Protein AF-A0A7C0UNU4-F1 (afdb_monomer)

Nearest PDB structures (foldseek):
  8snh-assembly1_E  TM=8.528E-01  e=3.486E-03  Pseudomonas aeruginosa
  4xyd-assembly1_A  TM=7.492E-01  e=8.693E-03  Roseobacter denitrificans OCh 114
  7qho-assembly1_D  TM=7.940E-01  e=1.652E-01  Corynebacterium glutamicum ATCC 13032

Structure (mmCIF, N/CA/C/O backbone):
data_AF-A0A7C0UNU4-F1
#
_entry.id   AF-A0A7C0UNU4-F1
#
loop_
_atom_site.group_PDB
_atom_site.id
_atom_site.type_symbol
_atom_site.label_atom_id
_atom_site.label_alt_id
_atom_site.label_comp_id
_atom_site.label_asym_id
_atom_site.labe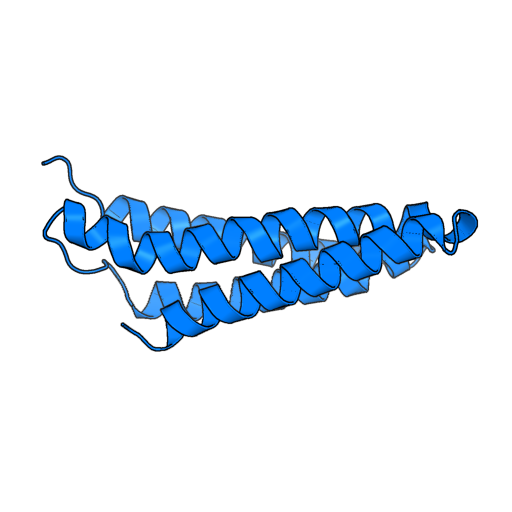l_entity_id
_atom_site.label_seq_id
_atom_site.pdbx_PDB_ins_code
_atom_site.Cartn_x
_atom_site.Cartn_y
_atom_site.Cartn_z
_atom_site.occupancy
_atom_site.B_iso_or_equiv
_atom_site.auth_seq_id
_atom_site.auth_comp_id
_atom_site.auth_asym_id
_atom_site.auth_atom_id
_atom_site.pdbx_PDB_model_num
ATOM 1 N N . MET A 1 1 ? -20.115 -5.966 9.212 1.00 70.56 1 MET A N 1
ATOM 2 C CA . MET A 1 1 ? -18.694 -5.685 8.905 1.00 70.56 1 MET A CA 1
ATOM 3 C C . MET A 1 1 ? -18.632 -4.280 8.328 1.00 70.56 1 MET A C 1
ATOM 5 O O . MET A 1 1 ? -19.488 -3.966 7.509 1.00 70.56 1 MET A O 1
ATOM 9 N N . GLU A 1 2 ? -17.720 -3.417 8.783 1.00 87.88 2 GLU A N 1
ATOM 10 C CA . GLU A 1 2 ? -17.606 -2.068 8.210 1.00 87.88 2 GLU A CA 1
ATOM 11 C C . GLU A 1 2 ? -17.217 -2.132 6.725 1.00 87.88 2 GLU A C 1
ATOM 13 O O . GLU A 1 2 ? -16.461 -3.012 6.314 1.00 87.88 2 GLU A O 1
ATOM 18 N N . ARG A 1 3 ? -17.726 -1.198 5.911 1.00 93.88 3 ARG A N 1
ATOM 19 C CA . ARG A 1 3 ? -17.517 -1.205 4.449 1.00 93.88 3 ARG A CA 1
ATOM 20 C C . ARG A 1 3 ? -16.035 -1.180 4.062 1.00 93.88 3 ARG A C 1
ATOM 22 O O . ARG A 1 3 ? -15.637 -1.913 3.165 1.00 93.88 3 ARG A O 1
ATOM 29 N N . VAL A 1 4 ? -15.225 -0.402 4.780 1.00 95.56 4 VAL A N 1
ATOM 30 C CA . VAL A 1 4 ? -13.781 -0.263 4.527 1.00 95.56 4 VAL A CA 1
ATOM 31 C C . VAL A 1 4 ? -13.040 -1.590 4.714 1.00 95.56 4 VAL A C 1
ATOM 33 O O . VAL A 1 4 ? -12.148 -1.905 3.934 1.00 95.56 4 VAL A O 1
ATOM 36 N N . ILE A 1 5 ? -13.445 -2.417 5.683 1.00 96.69 5 ILE A N 1
ATOM 37 C CA . ILE A 1 5 ? -12.861 -3.752 5.886 1.00 96.69 5 ILE A CA 1
ATOM 38 C C . ILE A 1 5 ? -13.071 -4.614 4.637 1.00 96.69 5 ILE A C 1
ATOM 40 O O . ILE A 1 5 ? -12.138 -5.245 4.151 1.00 96.69 5 ILE A O 1
ATOM 44 N N . VAL A 1 6 ? -14.281 -4.595 4.070 1.00 97.69 6 VAL A N 1
ATOM 45 C CA . VAL A 1 6 ? -14.580 -5.323 2.828 1.00 97.69 6 VAL A CA 1
ATOM 46 C C . VAL A 1 6 ? -13.732 -4.795 1.669 1.00 97.69 6 VAL A C 1
ATOM 48 O O . VAL A 1 6 ? -13.307 -5.576 0.822 1.00 97.69 6 VAL A O 1
ATOM 51 N N . TRP A 1 7 ? -13.451 -3.491 1.626 1.00 98.31 7 TRP A N 1
ATOM 52 C CA . TRP A 1 7 ? -12.579 -2.911 0.604 1.00 98.31 7 TRP A CA 1
ATOM 53 C C . TRP A 1 7 ? -11.135 -3.402 0.719 1.00 98.31 7 TRP A C 1
ATOM 55 O O . TRP A 1 7 ? -10.569 -3.772 -0.305 1.00 98.31 7 TRP A O 1
ATOM 65 N N . TYR A 1 8 ? -10.564 -3.495 1.927 1.00 98.44 8 TYR A N 1
ATOM 66 C CA . TYR A 1 8 ? -9.245 -4.113 2.135 1.00 98.44 8 TYR A CA 1
ATOM 67 C C . TYR A 1 8 ? -9.193 -5.537 1.573 1.00 98.44 8 TYR A C 1
ATOM 69 O O . TYR A 1 8 ? -8.293 -5.865 0.803 1.00 98.44 8 TYR A O 1
ATOM 77 N N . LEU A 1 9 ? -10.191 -6.363 1.902 1.00 98.50 9 LEU A N 1
ATOM 78 C CA . LEU A 1 9 ? -10.249 -7.753 1.440 1.00 98.50 9 LEU A CA 1
ATOM 79 C C . LEU A 1 9 ? -10.408 -7.849 -0.084 1.00 98.50 9 LEU A C 1
ATOM 81 O O . LEU A 1 9 ? -9.743 -8.658 -0.725 1.00 98.50 9 LEU A O 1
ATOM 85 N N . ARG A 1 10 ? -11.249 -7.000 -0.687 1.00 98.56 10 ARG A N 1
ATOM 86 C CA . ARG A 1 10 ? -11.420 -6.954 -2.148 1.00 98.56 10 ARG A CA 1
ATOM 87 C C . ARG A 1 10 ? -10.137 -6.524 -2.855 1.00 98.56 10 ARG A C 1
ATOM 89 O O . ARG A 1 10 ? -9.724 -7.195 -3.794 1.00 98.56 10 ARG A O 1
ATOM 96 N N . MET A 1 11 ? -9.497 -5.449 -2.392 1.00 98.62 11 MET A N 1
ATOM 97 C CA . MET A 1 11 ? -8.245 -4.970 -2.985 1.00 98.62 11 MET A CA 1
ATOM 98 C C . MET A 1 11 ? -7.114 -5.981 -2.806 1.00 98.62 11 MET A C 1
ATOM 100 O O . MET A 1 11 ? -6.349 -6.183 -3.738 1.00 98.62 11 MET A O 1
ATOM 104 N N . SER A 1 12 ? -7.051 -6.680 -1.669 1.00 98.75 12 SER A N 1
ATOM 105 C CA . SER A 1 12 ? -6.100 -7.776 -1.449 1.00 98.75 12 SER A CA 1
ATOM 106 C C . SER A 1 12 ? -6.188 -8.842 -2.549 1.00 98.75 12 SER A C 1
ATOM 108 O O . SER A 1 12 ? -5.181 -9.171 -3.174 1.00 98.75 12 SER A O 1
ATOM 110 N N . VAL A 1 13 ? -7.398 -9.329 -2.846 1.00 98.75 13 VAL A N 1
ATOM 111 C CA . VAL A 1 13 ? -7.615 -10.337 -3.899 1.00 98.75 13 VAL A CA 1
ATOM 112 C C . VAL A 1 13 ? -7.315 -9.770 -5.289 1.00 98.75 13 VAL A C 1
ATOM 114 O O . VAL A 1 13 ? -6.714 -10.458 -6.110 1.00 98.75 13 VAL A O 1
ATOM 117 N N . ILE A 1 14 ? -7.674 -8.512 -5.557 1.00 98.81 14 ILE A N 1
ATOM 118 C CA . ILE A 1 14 ? -7.343 -7.849 -6.828 1.00 98.81 14 ILE A CA 1
ATOM 119 C C . ILE A 1 14 ? -5.821 -7.769 -7.012 1.00 98.81 14 ILE A C 1
ATOM 121 O O . ILE A 1 14 ? -5.311 -8.158 -8.060 1.00 98.81 14 ILE A O 1
ATOM 125 N N . TYR A 1 15 ? -5.081 -7.323 -5.995 1.00 98.81 15 TYR A N 1
ATOM 126 C CA . TYR A 1 15 ? -3.623 -7.235 -6.057 1.00 98.81 15 TYR A CA 1
ATOM 127 C C . TYR A 1 15 ? -2.945 -8.597 -6.144 1.00 98.81 15 TYR A C 1
ATOM 129 O O . TYR A 1 15 ? -1.918 -8.697 -6.805 1.00 98.81 15 TYR A O 1
ATOM 137 N N . PHE A 1 16 ? -3.522 -9.642 -5.548 1.00 98.81 16 PHE A N 1
ATOM 138 C CA . PHE A 1 16 ? -3.047 -11.010 -5.744 1.00 98.81 16 PHE A CA 1
ATOM 139 C C . PHE A 1 16 ? -3.129 -11.422 -7.213 1.00 98.81 16 PHE A C 1
ATOM 141 O O . PHE A 1 16 ? -2.133 -11.847 -7.793 1.00 98.81 16 PHE A O 1
ATOM 148 N N . VAL A 1 17 ? -4.295 -11.233 -7.841 1.00 98.81 17 VAL A N 1
ATOM 149 C CA . VAL A 1 17 ? -4.485 -11.556 -9.261 1.00 98.81 17 VAL A CA 1
ATOM 150 C C . VAL A 1 17 ? -3.512 -10.757 -10.126 1.00 98.81 17 VAL A C 1
ATOM 152 O O . VAL A 1 17 ? -2.829 -11.339 -10.964 1.00 98.81 17 VAL A O 1
ATOM 155 N N . LEU A 1 18 ? -3.385 -9.448 -9.890 1.00 98.69 18 LEU A N 1
ATOM 156 C CA . LEU A 1 18 ? -2.423 -8.609 -10.608 1.00 98.69 18 LEU A CA 1
ATOM 157 C C . LEU A 1 18 ? -0.980 -9.078 -10.385 1.00 98.69 18 LEU A C 1
ATOM 159 O O . LEU A 1 18 ? -0.221 -9.182 -11.342 1.00 98.69 18 LEU A O 1
ATOM 163 N N . GLY A 1 19 ? -0.605 -9.414 -9.151 1.00 98.62 19 GLY A N 1
ATOM 164 C CA . GLY A 1 19 ? 0.716 -9.932 -8.811 1.00 98.62 19 GLY A CA 1
ATOM 165 C C . GLY A 1 19 ? 1.039 -11.227 -9.555 1.00 98.62 19 GLY A C 1
ATOM 166 O O . GLY A 1 19 ? 2.123 -11.346 -10.122 1.00 98.62 19 GLY A O 1
ATOM 167 N N . VAL A 1 20 ? 0.100 -12.175 -9.617 1.00 98.50 20 VAL A N 1
ATOM 168 C CA . VAL A 1 20 ? 0.2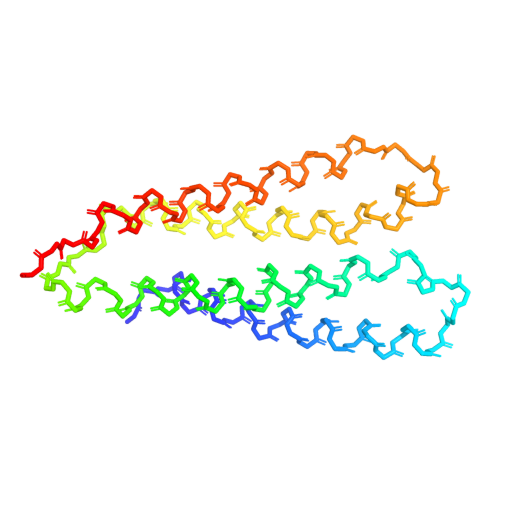52 -13.432 -10.371 1.00 98.50 20 VAL A CA 1
ATOM 169 C C . VAL A 1 20 ? 0.359 -13.172 -11.874 1.00 98.50 20 VAL A C 1
ATOM 171 O O . VAL A 1 20 ? 1.235 -13.743 -12.520 1.00 98.50 20 VAL A O 1
ATOM 174 N N . VAL A 1 21 ? -0.469 -12.278 -12.426 1.00 98.50 21 VAL A N 1
ATOM 175 C CA . VAL A 1 21 ? -0.399 -11.891 -13.844 1.00 98.50 21 VAL A CA 1
ATOM 176 C C . VAL A 1 21 ? 0.966 -11.292 -14.169 1.00 98.50 21 VAL A C 1
ATOM 178 O O . VAL A 1 21 ? 1.606 -11.751 -15.111 1.00 98.50 21 VAL A O 1
ATOM 181 N N . ILE A 1 22 ? 1.461 -10.342 -13.366 1.00 98.12 22 ILE A N 1
ATOM 182 C CA . ILE A 1 22 ? 2.810 -9.792 -13.554 1.00 98.12 22 ILE A CA 1
ATOM 183 C C . ILE A 1 22 ? 3.850 -10.912 -13.461 1.00 98.12 22 ILE A C 1
ATOM 185 O O . ILE A 1 22 ? 4.702 -11.001 -14.336 1.00 98.12 22 ILE A O 1
ATOM 189 N N . GLY A 1 23 ? 3.747 -11.815 -12.482 1.00 98.00 23 GLY A N 1
ATOM 190 C CA . GLY A 1 23 ? 4.658 -12.958 -12.348 1.00 98.00 23 GLY A CA 1
ATOM 191 C C . GLY A 1 23 ? 4.714 -13.830 -13.607 1.00 98.00 23 GLY A C 1
ATOM 192 O O . GLY A 1 23 ? 5.794 -14.222 -14.037 1.00 98.00 23 GLY A O 1
ATOM 193 N N . PHE A 1 24 ? 3.570 -14.060 -14.252 1.00 98.12 24 PHE A N 1
ATOM 194 C CA . PHE A 1 24 ? 3.511 -14.753 -15.538 1.00 98.12 24 PHE A CA 1
ATOM 195 C C . PHE A 1 24 ? 4.183 -13.951 -16.664 1.00 98.12 24 PHE A C 1
ATOM 197 O O . PHE A 1 24 ? 4.932 -14.518 -17.457 1.00 98.12 24 PHE A O 1
ATOM 204 N N . THR A 1 25 ? 4.001 -12.625 -16.707 1.00 97.12 25 THR A N 1
ATOM 205 C CA . THR A 1 25 ? 4.684 -11.771 -17.699 1.00 97.12 25 THR A CA 1
ATOM 206 C C . THR A 1 25 ? 6.207 -11.754 -17.549 1.00 97.12 25 THR A C 1
ATOM 208 O O . THR A 1 25 ? 6.895 -11.582 -18.550 1.00 97.12 25 THR A O 1
ATOM 211 N N . LEU A 1 26 ? 6.747 -12.002 -16.347 1.00 97.62 26 LEU A N 1
ATOM 212 C CA . LEU A 1 26 ? 8.199 -12.114 -16.140 1.00 97.62 26 LEU A CA 1
ATOM 213 C C . LEU A 1 26 ? 8.799 -13.324 -16.875 1.00 97.62 26 LEU A C 1
ATOM 215 O O . LEU A 1 26 ? 9.951 -13.271 -17.293 1.00 97.62 26 LEU A O 1
ATOM 219 N N . LEU A 1 27 ? 8.022 -14.400 -17.049 1.00 97.12 27 LEU A N 1
ATOM 220 C CA . LEU A 1 27 ? 8.393 -15.533 -17.905 1.00 97.12 27 LEU A CA 1
ATOM 221 C C . LEU A 1 27 ? 8.200 -15.191 -19.392 1.00 97.12 27 LEU A C 1
ATOM 223 O O . LEU A 1 27 ? 8.993 -15.610 -20.229 1.00 97.12 27 LEU A O 1
ATOM 227 N N . LEU A 1 28 ? 7.140 -14.423 -19.674 1.00 97.56 28 LEU A N 1
ATOM 228 C CA . LEU A 1 28 ? 6.776 -13.794 -20.950 1.00 97.56 28 LEU A CA 1
ATOM 229 C C . LEU A 1 28 ? 7.948 -13.121 -21.669 1.00 97.56 28 LEU A C 1
ATOM 231 O O . LEU A 1 28 ? 8.293 -13.420 -22.813 1.00 97.56 28 LEU A O 1
ATOM 235 N N . TRP A 1 29 ? 8.515 -12.156 -20.952 1.00 96.75 29 TRP A N 1
ATOM 236 C CA . TRP A 1 29 ? 9.464 -11.180 -21.467 1.00 96.75 29 TRP A CA 1
ATOM 237 C C . TRP A 1 29 ? 10.645 -11.050 -20.500 1.00 96.75 29 TRP A C 1
ATOM 239 O O . TRP A 1 29 ? 10.685 -10.108 -19.703 1.00 96.75 29 TRP A O 1
ATOM 249 N N . PRO A 1 30 ? 11.612 -11.986 -20.552 1.00 94.56 30 PRO A N 1
ATOM 250 C CA . PRO A 1 30 ? 12.750 -12.005 -19.634 1.00 94.56 30 PRO A CA 1
ATOM 251 C C . PRO A 1 30 ? 13.583 -10.718 -19.665 1.00 94.56 30 PRO A C 1
ATOM 253 O O . PRO A 1 30 ? 14.078 -10.290 -18.625 1.00 94.56 30 PRO A O 1
ATOM 256 N N . ASP A 1 31 ? 13.680 -10.071 -20.829 1.00 95.00 31 ASP A N 1
ATOM 257 C CA . ASP A 1 31 ? 14.446 -8.831 -21.016 1.00 95.00 31 ASP A CA 1
ATOM 258 C C . ASP A 1 31 ? 13.872 -7.656 -20.205 1.00 95.00 31 ASP A C 1
ATOM 260 O O . ASP A 1 31 ? 14.614 -6.831 -19.679 1.00 95.00 31 ASP A O 1
ATOM 264 N N . GLU A 1 32 ? 12.547 -7.612 -20.031 1.00 93.06 32 GLU A N 1
ATOM 265 C CA . GLU A 1 32 ? 11.857 -6.571 -19.258 1.00 93.06 32 GLU A CA 1
ATOM 266 C C . GLU A 1 32 ? 11.641 -6.981 -17.792 1.00 93.06 32 GLU A C 1
ATOM 268 O O . GLU A 1 32 ? 11.201 -6.173 -16.970 1.00 93.06 32 GLU A O 1
ATOM 273 N N . ALA A 1 33 ? 11.938 -8.235 -17.431 1.00 95.56 33 ALA A N 1
ATOM 274 C CA . ALA A 1 33 ? 11.579 -8.797 -16.133 1.00 95.56 33 ALA A CA 1
ATOM 275 C C . ALA A 1 33 ? 12.186 -8.007 -14.965 1.00 95.56 33 ALA A C 1
ATOM 277 O O . ALA A 1 33 ? 11.512 -7.775 -13.958 1.00 95.56 33 ALA A O 1
ATOM 278 N N . LEU A 1 34 ? 13.422 -7.520 -15.113 1.00 95.69 34 LEU A N 1
ATOM 279 C CA . LEU A 1 34 ? 14.106 -6.723 -14.088 1.00 95.69 34 LEU A CA 1
ATOM 280 C C . LEU A 1 34 ? 13.324 -5.462 -13.695 1.00 95.69 34 LEU A C 1
ATOM 282 O O . LEU A 1 34 ? 13.353 -5.071 -12.528 1.00 95.69 34 LEU A O 1
ATOM 286 N N . TYR A 1 35 ? 12.573 -4.867 -14.625 1.00 96.25 35 TYR A N 1
ATOM 287 C CA . TYR A 1 35 ? 11.773 -3.670 -14.366 1.00 96.25 35 TYR A CA 1
ATOM 288 C C . TYR A 1 35 ? 10.509 -3.953 -13.546 1.00 96.25 35 TYR A C 1
ATOM 290 O O . TYR A 1 35 ? 10.050 -3.093 -12.794 1.00 96.25 35 TYR A O 1
ATOM 298 N N . TYR A 1 36 ? 9.955 -5.163 -13.669 1.00 97.88 36 TYR A N 1
ATOM 299 C CA . TYR A 1 36 ? 8.660 -5.535 -13.092 1.00 97.88 36 TYR A CA 1
ATOM 300 C C . TYR A 1 36 ? 8.755 -6.514 -11.913 1.00 97.88 36 TYR A C 1
ATOM 302 O O . TYR A 1 36 ? 7.769 -6.675 -11.192 1.00 97.88 36 TYR A O 1
ATOM 310 N N . ILE A 1 37 ? 9.918 -7.120 -11.641 1.00 98.12 37 ILE A N 1
ATOM 311 C CA . ILE A 1 37 ? 10.143 -7.938 -10.434 1.00 98.12 37 ILE A CA 1
ATOM 312 C C . ILE A 1 37 ? 9.737 -7.185 -9.154 1.00 98.12 37 ILE A C 1
ATOM 314 O O . ILE A 1 37 ? 8.975 -7.741 -8.356 1.00 98.12 37 ILE A O 1
ATOM 318 N N . PRO A 1 38 ? 10.153 -5.923 -8.934 1.00 98.00 38 PRO A N 1
ATOM 319 C CA . PRO A 1 38 ? 9.767 -5.209 -7.722 1.00 98.00 38 PRO A CA 1
ATOM 320 C C . PRO A 1 38 ? 8.259 -4.972 -7.640 1.00 98.00 38 PRO A C 1
ATOM 322 O O . PRO A 1 38 ? 7.679 -5.077 -6.558 1.00 98.00 38 PRO A O 1
ATOM 325 N N . VAL A 1 39 ? 7.612 -4.728 -8.784 1.00 98.38 39 VAL A N 1
ATOM 326 C CA . VAL A 1 39 ? 6.155 -4.586 -8.888 1.00 98.38 39 VAL A CA 1
ATOM 327 C C . VAL A 1 39 ? 5.464 -5.886 -8.473 1.00 98.38 39 VAL A C 1
ATOM 329 O O . VAL A 1 39 ? 4.585 -5.859 -7.615 1.00 98.38 39 VAL A O 1
ATOM 332 N N . HIS A 1 40 ? 5.901 -7.032 -9.003 1.00 98.50 40 HIS A N 1
ATOM 333 C CA . HIS A 1 40 ? 5.385 -8.353 -8.630 1.00 98.50 40 HIS A CA 1
ATOM 334 C C . HIS A 1 40 ? 5.478 -8.607 -7.119 1.00 98.50 40 HIS A C 1
ATOM 336 O O . HIS A 1 40 ? 4.497 -9.016 -6.489 1.00 98.50 40 HIS A O 1
ATOM 342 N N . VAL A 1 41 ? 6.648 -8.345 -6.530 1.00 98.44 41 VAL A N 1
ATOM 343 C CA . VAL A 1 41 ? 6.896 -8.588 -5.104 1.00 98.44 41 VAL A CA 1
ATOM 344 C C . VAL A 1 41 ? 6.010 -7.696 -4.237 1.00 98.44 41 VAL A C 1
ATOM 346 O O . VAL A 1 41 ? 5.351 -8.193 -3.325 1.00 98.44 41 VAL A O 1
ATOM 349 N N . HIS A 1 42 ? 5.929 -6.395 -4.525 1.00 98.56 42 HIS A N 1
ATOM 350 C CA . HIS A 1 42 ? 5.153 -5.467 -3.699 1.00 98.56 42 HIS A CA 1
ATOM 351 C C . HIS A 1 42 ? 3.640 -5.634 -3.883 1.00 98.56 42 HIS A C 1
ATOM 353 O O . HIS A 1 42 ? 2.903 -5.502 -2.905 1.00 98.56 42 HIS A O 1
ATOM 359 N N . LEU A 1 43 ? 3.162 -6.002 -5.077 1.00 98.69 43 LEU A N 1
ATOM 360 C CA . LEU A 1 43 ? 1.755 -6.367 -5.274 1.00 98.69 43 LEU A CA 1
ATOM 361 C C . LEU A 1 43 ? 1.363 -7.579 -4.424 1.00 98.69 43 LEU A C 1
ATOM 363 O O . LEU A 1 43 ? 0.305 -7.564 -3.801 1.00 98.69 43 LEU A O 1
ATOM 367 N N . ASN A 1 44 ? 2.218 -8.598 -4.327 1.00 98.69 44 ASN A N 1
ATOM 368 C CA . ASN A 1 44 ? 1.931 -9.763 -3.490 1.00 98.69 44 ASN A CA 1
ATOM 369 C C . ASN A 1 44 ? 2.126 -9.482 -1.988 1.00 98.69 44 ASN A C 1
ATOM 371 O O . ASN A 1 44 ? 1.323 -9.921 -1.167 1.00 98.69 44 ASN A O 1
ATOM 375 N N . LEU A 1 45 ? 3.153 -8.723 -1.598 1.00 98.62 45 LEU A N 1
ATOM 376 C CA . LEU A 1 45 ? 3.456 -8.471 -0.187 1.00 98.62 45 LEU A CA 1
ATOM 377 C C . LEU A 1 45 ? 2.613 -7.340 0.422 1.00 98.62 45 LEU A C 1
ATOM 379 O O . LEU A 1 45 ? 1.926 -7.537 1.426 1.00 98.62 45 LEU A O 1
ATOM 383 N N . LEU A 1 46 ? 2.672 -6.138 -0.152 1.00 98.38 46 LEU A N 1
ATOM 384 C CA . LEU A 1 46 ? 1.939 -4.975 0.358 1.00 98.38 46 LEU A CA 1
ATOM 385 C C . LEU A 1 46 ? 0.486 -4.972 -0.126 1.00 98.38 46 LEU A C 1
ATOM 387 O O . LEU A 1 46 ? -0.412 -4.567 0.611 1.00 98.38 46 LEU A O 1
ATOM 391 N N . GLY A 1 47 ? 0.244 -5.445 -1.347 1.00 98.56 47 GLY A N 1
ATOM 392 C CA . GLY A 1 47 ? -1.099 -5.559 -1.904 1.00 98.56 47 GLY A CA 1
ATOM 393 C C . GLY A 1 47 ? -1.860 -6.737 -1.318 1.00 98.56 47 GLY A C 1
ATOM 394 O O . GLY A 1 47 ? -2.784 -6.542 -0.542 1.00 98.56 47 GLY A O 1
ATOM 395 N N . PHE A 1 48 ? -1.486 -7.967 -1.657 1.00 98.81 48 PHE A N 1
ATOM 396 C CA . PHE A 1 48 ? -2.217 -9.145 -1.201 1.00 98.81 48 PHE A CA 1
ATOM 397 C C . PHE A 1 48 ? -2.058 -9.375 0.307 1.00 98.81 48 PHE A C 1
ATOM 399 O O . PHE A 1 48 ? -3.028 -9.200 1.052 1.00 98.81 48 PHE A O 1
ATOM 406 N N . MET A 1 49 ? -0.854 -9.712 0.778 1.00 98.69 49 MET A N 1
ATOM 407 C CA . MET A 1 49 ? -0.652 -10.154 2.163 1.00 98.69 49 MET A CA 1
ATOM 408 C C . MET A 1 49 ? -0.995 -9.059 3.176 1.00 98.69 49 MET A C 1
ATOM 410 O O . MET A 1 49 ? -1.778 -9.290 4.098 1.00 98.69 49 MET A O 1
ATOM 414 N N . SER A 1 50 ? -0.470 -7.847 2.995 1.00 98.56 50 SER A N 1
ATOM 415 C CA . SER A 1 50 ? -0.679 -6.767 3.963 1.00 98.56 50 SER A CA 1
ATOM 416 C C . SER A 1 50 ? -2.123 -6.258 3.967 1.00 98.56 50 SER A C 1
ATOM 418 O O . SER A 1 50 ? -2.679 -6.098 5.049 1.00 98.56 50 SER A O 1
ATOM 420 N N . MET A 1 51 ? -2.798 -6.091 2.818 1.00 98.50 51 MET A N 1
ATOM 421 C CA . MET A 1 51 ? -4.223 -5.704 2.825 1.00 98.50 51 MET A CA 1
ATOM 422 C C . MET A 1 51 ? -5.115 -6.791 3.433 1.00 98.50 51 MET A C 1
ATOM 424 O O . MET A 1 51 ? -6.089 -6.456 4.111 1.00 98.50 51 MET A O 1
ATOM 428 N N . MET A 1 52 ? -4.779 -8.075 3.245 1.00 98.62 52 MET A N 1
ATOM 429 C CA . MET A 1 52 ? -5.475 -9.174 3.921 1.00 98.62 52 MET A CA 1
ATOM 430 C C . MET A 1 52 ? -5.318 -9.044 5.440 1.00 98.62 52 MET A C 1
ATOM 432 O O . MET A 1 52 ? -6.311 -9.057 6.166 1.00 98.62 52 MET A O 1
ATOM 436 N N . ILE A 1 53 ? -4.087 -8.835 5.917 1.00 98.56 53 ILE A N 1
ATOM 437 C CA . ILE A 1 53 ? -3.782 -8.632 7.339 1.00 98.56 53 ILE A CA 1
ATOM 438 C C . ILE A 1 53 ? -4.503 -7.397 7.887 1.00 98.56 53 ILE A C 1
ATOM 440 O O . ILE A 1 53 ? -5.065 -7.462 8.976 1.00 98.56 53 ILE A O 1
ATOM 444 N N . TYR A 1 54 ? -4.547 -6.290 7.146 1.00 98.12 54 TYR A N 1
ATOM 445 C CA . TYR A 1 54 ? -5.242 -5.079 7.574 1.00 98.12 54 TYR A CA 1
ATOM 446 C C . TYR A 1 54 ? -6.746 -5.315 7.705 1.00 98.12 54 TYR A C 1
ATOM 448 O O . TYR A 1 54 ? -7.317 -5.050 8.761 1.00 98.12 54 TYR A O 1
ATOM 456 N N . GLY A 1 55 ? -7.389 -5.859 6.668 1.00 97.75 55 GLY A N 1
ATOM 457 C CA . GLY A 1 55 ? -8.826 -6.130 6.679 1.00 97.75 55 GLY A CA 1
ATOM 458 C C . GLY A 1 55 ? -9.220 -7.129 7.769 1.00 97.75 55 GLY A C 1
ATOM 459 O O . GLY A 1 55 ? -10.075 -6.838 8.607 1.00 97.75 55 GLY A O 1
ATOM 460 N N . VAL A 1 56 ? -8.570 -8.294 7.797 1.00 97.69 56 VAL A N 1
ATOM 461 C CA . VAL A 1 56 ? -8.843 -9.340 8.794 1.00 97.69 56 VAL A CA 1
ATOM 462 C C . VAL A 1 56 ? -8.488 -8.859 10.199 1.00 97.69 56 VAL A C 1
ATOM 464 O O . VAL A 1 56 ? -9.286 -9.024 11.121 1.00 97.69 56 VAL A O 1
ATOM 467 N N . GLY A 1 57 ? -7.336 -8.209 10.364 1.00 96.31 57 GLY A N 1
ATOM 468 C CA . GLY A 1 57 ? -6.863 -7.676 11.637 1.00 96.31 57 GLY A CA 1
ATOM 469 C C . GLY A 1 57 ? -7.846 -6.678 12.232 1.00 96.31 57 GLY A C 1
ATOM 470 O O . GLY A 1 57 ? -8.259 -6.841 13.378 1.00 96.31 57 GLY A O 1
ATOM 471 N N . TYR A 1 58 ? -8.315 -5.711 11.438 1.00 96.62 58 TYR A N 1
ATOM 472 C CA . TYR A 1 58 ? -9.341 -4.762 11.874 1.00 96.62 58 TYR A CA 1
ATOM 473 C C . TYR A 1 58 ? -10.693 -5.403 12.180 1.00 96.62 58 TYR A C 1
ATOM 475 O O . TYR A 1 58 ? -11.470 -4.851 12.958 1.00 96.62 58 TYR A O 1
ATOM 483 N N . HIS A 1 59 ? -10.991 -6.565 11.601 1.00 95.12 59 HIS A N 1
ATOM 484 C CA . HIS A 1 59 ? -12.243 -7.258 11.865 1.00 95.12 59 HIS A CA 1
ATOM 485 C C . HIS A 1 59 ? -12.210 -8.147 13.110 1.00 95.12 59 HIS A C 1
ATOM 487 O O . HIS A 1 59 ? -13.203 -8.212 13.839 1.00 95.12 59 HIS A O 1
ATOM 493 N N . ILE A 1 60 ? -11.118 -8.887 13.302 1.00 94.06 60 ILE A N 1
ATOM 494 C CA . ILE A 1 60 ? -11.050 -9.991 14.262 1.00 94.06 60 ILE A CA 1
ATOM 495 C C . ILE A 1 60 ? -10.353 -9.566 15.556 1.00 94.06 60 ILE A C 1
ATOM 497 O O . ILE A 1 60 ? -10.876 -9.844 16.632 1.00 94.06 60 ILE A O 1
ATOM 501 N N . LEU A 1 61 ? -9.224 -8.856 15.481 1.00 92.25 61 LEU A N 1
ATOM 502 C CA . LEU A 1 61 ? -8.403 -8.561 16.664 1.00 92.25 61 LEU A CA 1
ATOM 503 C C . LEU A 1 61 ? -9.131 -7.736 17.740 1.00 92.25 61 LEU A C 1
ATOM 505 O O . LEU A 1 61 ? -9.044 -8.121 18.906 1.00 92.25 61 LEU A O 1
ATOM 509 N N . PRO A 1 62 ? -9.921 -6.689 17.412 1.00 91.69 62 PRO A N 1
ATOM 510 C CA . PRO A 1 62 ? -10.670 -5.956 18.435 1.00 91.69 62 PRO A CA 1
ATOM 511 C C . PRO A 1 62 ? -11.641 -6.861 19.208 1.00 91.69 62 PRO A C 1
ATOM 513 O O . PRO A 1 62 ? -11.811 -6.709 20.416 1.00 91.69 62 PRO A O 1
ATOM 516 N N . LYS A 1 63 ? -12.228 -7.860 18.532 1.00 91.00 63 LYS A N 1
ATOM 517 C CA . LYS A 1 63 ? -13.196 -8.785 19.134 1.00 91.00 63 LYS A CA 1
ATOM 518 C C . LYS A 1 63 ? -12.557 -9.695 20.178 1.00 91.00 63 LYS A C 1
ATOM 520 O O . LYS A 1 63 ? -13.200 -9.975 21.182 1.00 91.00 63 LYS A O 1
ATOM 525 N N . PHE A 1 64 ? -11.312 -10.129 19.967 1.00 88.19 64 PHE A N 1
ATOM 526 C CA . PHE A 1 64 ? -10.589 -10.933 20.958 1.00 88.19 64 PHE A CA 1
ATOM 527 C C . PHE A 1 64 ? -10.283 -10.149 22.234 1.00 88.19 64 PHE A C 1
ATOM 529 O O . PHE A 1 64 ? -10.343 -10.716 23.318 1.00 88.19 64 PHE A O 1
ATOM 536 N N . SER A 1 65 ? -10.031 -8.844 22.125 1.00 85.06 65 SER A N 1
ATOM 537 C CA . SER A 1 65 ? -9.842 -7.965 23.286 1.00 85.06 65 SER A CA 1
ATOM 538 C C . SER A 1 65 ? -11.154 -7.424 23.874 1.00 85.06 65 SER A C 1
ATOM 540 O O . SER A 1 65 ? -11.108 -6.560 24.746 1.00 85.06 65 SER A O 1
ATOM 542 N N . GLY A 1 66 ? -12.325 -7.853 23.376 1.00 85.31 66 GLY A N 1
ATOM 543 C CA . GLY A 1 66 ? -13.622 -7.300 23.789 1.00 85.31 66 GLY A CA 1
ATOM 544 C C . GLY A 1 66 ? -13.747 -5.786 23.559 1.00 85.31 66 GLY A C 1
ATOM 545 O O . GLY A 1 66 ? -14.514 -5.114 24.245 1.00 85.31 66 GLY A O 1
ATOM 546 N N . ALA A 1 67 ? -12.964 -5.238 22.626 1.00 85.38 67 ALA A N 1
ATOM 547 C CA . ALA A 1 67 ? -12.816 -3.810 22.392 1.00 85.38 67 ALA A CA 1
ATOM 548 C C . ALA A 1 67 ? -13.364 -3.401 21.019 1.00 85.38 67 ALA A C 1
ATOM 550 O O . ALA A 1 67 ? -13.434 -4.186 20.072 1.00 85.38 67 ALA A O 1
ATOM 551 N N . PHE A 1 68 ? -13.713 -2.123 20.896 1.00 89.44 68 PHE A N 1
ATOM 552 C CA . PHE A 1 68 ? -13.921 -1.492 19.598 1.00 89.44 68 PHE A CA 1
ATOM 553 C C . PHE A 1 68 ? -12.590 -1.002 19.034 1.00 89.44 68 PHE A C 1
ATOM 555 O O . PHE A 1 68 ? -11.644 -0.745 19.780 1.00 89.44 68 PHE A O 1
ATOM 562 N N . ILE A 1 69 ? -12.531 -0.842 17.711 1.00 93.38 69 ILE A N 1
ATOM 563 C CA . ILE A 1 69 ? -11.370 -0.241 17.062 1.00 93.38 69 ILE A CA 1
ATOM 564 C C . ILE A 1 69 ? -11.112 1.161 17.623 1.00 93.38 69 ILE A C 1
ATOM 566 O O . ILE A 1 69 ? -12.047 1.944 17.791 1.00 93.38 69 ILE A O 1
ATOM 570 N N . HIS A 1 70 ? -9.848 1.484 17.901 1.00 94.00 70 HIS A N 1
ATOM 571 C CA . HIS A 1 70 ? -9.479 2.762 18.506 1.00 94.00 70 HIS A CA 1
ATOM 572 C C . HIS A 1 70 ? -9.934 3.959 17.658 1.00 94.00 70 HIS A C 1
ATOM 574 O O . HIS A 1 70 ? -10.532 4.897 18.182 1.00 94.00 70 HIS A O 1
ATOM 580 N N . SER A 1 71 ? -9.687 3.927 16.343 1.00 96.56 71 SER A N 1
ATOM 581 C CA . SER A 1 71 ? -10.146 4.972 15.426 1.00 96.56 71 SER A CA 1
ATOM 582 C C . SER A 1 71 ? -10.573 4.416 14.060 1.00 96.56 71 SER A C 1
ATOM 584 O O . SER A 1 71 ? -9.721 4.065 13.233 1.00 96.56 71 SER A O 1
ATOM 586 N N . PRO A 1 72 ? -11.886 4.414 13.749 1.00 95.44 72 PRO A N 1
ATOM 587 C CA . PRO A 1 72 ? -12.386 4.070 12.414 1.00 95.44 72 PRO A CA 1
ATOM 588 C C . PRO A 1 72 ? -11.900 5.038 11.324 1.00 95.44 72 PRO A C 1
ATOM 590 O O . PRO A 1 72 ? -11.717 4.654 10.168 1.00 95.44 72 PRO A O 1
ATOM 593 N N . ARG A 1 73 ? -11.647 6.307 11.685 1.00 96.94 73 ARG A N 1
ATOM 594 C CA . ARG A 1 73 ? -11.126 7.319 10.751 1.00 96.94 73 ARG A CA 1
ATOM 595 C C . ARG A 1 73 ? -9.706 6.983 10.298 1.00 96.94 73 ARG A C 1
ATOM 597 O O . ARG A 1 73 ? -9.436 7.058 9.104 1.00 96.94 73 ARG A O 1
ATOM 604 N N . ILE A 1 74 ? -8.831 6.565 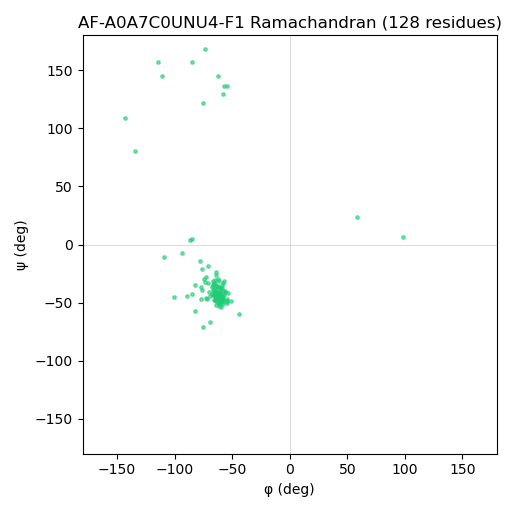11.219 1.00 97.88 74 ILE A N 1
ATOM 605 C CA . ILE A 1 74 ? -7.457 6.151 10.883 1.00 97.88 74 ILE A CA 1
ATOM 606 C C . ILE A 1 74 ? -7.476 4.932 9.958 1.00 97.88 74 ILE A C 1
ATOM 608 O O . ILE A 1 74 ? -6.767 4.929 8.958 1.00 97.88 74 ILE A O 1
ATOM 612 N N . MET A 1 75 ? -8.335 3.944 10.231 1.00 97.56 75 MET A N 1
ATOM 613 C CA . MET A 1 75 ? -8.507 2.773 9.362 1.00 97.56 75 MET A CA 1
ATOM 614 C C . MET A 1 75 ? -8.878 3.162 7.918 1.00 97.56 75 MET A C 1
ATOM 616 O O . MET A 1 75 ? -8.368 2.559 6.971 1.00 97.56 75 MET A O 1
ATOM 620 N N . ASN A 1 76 ? -9.750 4.161 7.743 1.00 98.00 76 ASN A N 1
ATOM 621 C CA . ASN A 1 76 ? -10.164 4.650 6.425 1.00 98.00 76 ASN A CA 1
ATOM 622 C C . ASN A 1 76 ? -9.048 5.445 5.728 1.00 98.00 76 ASN A C 1
ATOM 624 O O . ASN A 1 76 ? -8.733 5.169 4.575 1.00 98.00 76 ASN A O 1
ATOM 628 N N . ILE A 1 77 ? -8.386 6.368 6.434 1.00 98.50 77 ILE A N 1
ATOM 629 C CA . ILE A 1 77 ? -7.244 7.122 5.884 1.00 98.50 77 ILE A CA 1
ATOM 630 C C . ILE A 1 77 ? -6.135 6.164 5.446 1.00 98.50 77 ILE A C 1
ATOM 632 O O . ILE A 1 77 ? -5.643 6.264 4.324 1.00 98.50 77 ILE A O 1
ATOM 636 N N . GLN A 1 78 ? -5.791 5.195 6.296 1.00 98.56 78 GLN A N 1
ATOM 637 C CA . GLN A 1 78 ? -4.806 4.170 5.975 1.00 98.56 78 GLN A CA 1
ATOM 638 C C . GLN A 1 78 ? -5.153 3.448 4.670 1.00 98.56 78 GLN A C 1
ATOM 640 O O . GLN A 1 78 ? -4.253 3.216 3.870 1.00 98.56 78 GLN A O 1
ATOM 645 N N . PHE A 1 79 ? -6.427 3.118 4.430 1.00 98.62 79 PHE A N 1
ATOM 646 C CA . PHE A 1 79 ? -6.830 2.369 3.238 1.00 98.62 79 P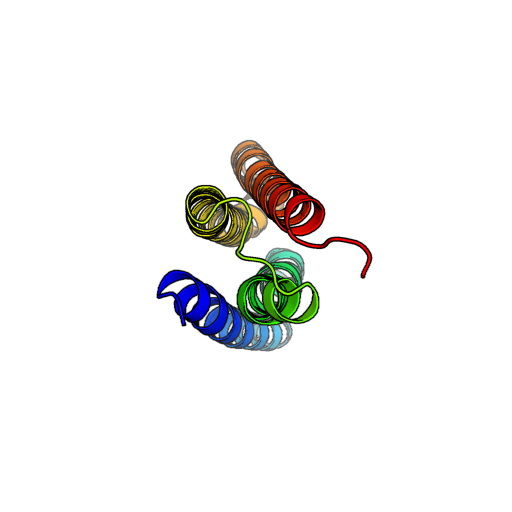HE A CA 1
ATOM 647 C C . PHE A 1 79 ? -6.437 3.127 1.972 1.00 98.62 79 PHE A C 1
ATOM 649 O O . PHE A 1 79 ? -5.794 2.571 1.082 1.00 98.62 79 PHE A O 1
ATOM 656 N N . TRP A 1 80 ? -6.772 4.413 1.912 1.00 98.69 80 TRP A N 1
ATOM 657 C CA . TRP A 1 80 ? -6.455 5.249 0.759 1.00 98.69 80 TRP A CA 1
ATOM 658 C C . TRP A 1 80 ? -4.957 5.486 0.612 1.00 98.69 80 TRP A C 1
ATOM 660 O O . TRP A 1 80 ? -4.435 5.354 -0.492 1.00 98.69 80 TRP A O 1
ATOM 670 N N . VAL A 1 81 ? -4.254 5.760 1.714 1.00 98.69 81 VAL A N 1
ATOM 671 C CA . VAL A 1 81 ? -2.800 5.977 1.699 1.00 98.69 81 VAL A CA 1
ATOM 672 C C . VAL A 1 81 ? -2.059 4.713 1.246 1.00 98.69 81 VAL A C 1
ATOM 674 O O . VAL A 1 81 ? -1.163 4.802 0.411 1.00 98.69 81 VAL A O 1
ATOM 677 N N . ALA A 1 82 ? -2.468 3.534 1.724 1.00 98.69 82 ALA A N 1
ATOM 678 C CA . ALA A 1 82 ? -1.873 2.252 1.353 1.00 98.69 82 ALA A CA 1
ATOM 679 C C . ALA A 1 82 ? -2.062 1.941 -0.138 1.00 98.69 82 ALA A C 1
ATOM 681 O O . ALA A 1 82 ? -1.116 1.535 -0.807 1.00 98.69 82 ALA A O 1
ATOM 682 N N . ASN A 1 83 ? -3.271 2.154 -0.669 1.00 98.75 83 ASN A N 1
ATOM 683 C CA . ASN A 1 83 ? -3.561 1.907 -2.082 1.00 98.75 83 ASN A CA 1
ATOM 684 C C . ASN A 1 83 ? -2.856 2.916 -2.994 1.00 98.75 83 ASN A C 1
ATOM 686 O O . ASN A 1 83 ? -2.252 2.512 -3.982 1.00 98.75 83 ASN A O 1
ATOM 690 N N . ALA A 1 84 ? -2.886 4.207 -2.657 1.00 98.75 84 ALA A N 1
ATOM 691 C CA . ALA A 1 84 ? -2.199 5.233 -3.437 1.00 98.75 84 ALA A CA 1
ATOM 692 C C . ALA A 1 84 ? -0.676 5.022 -3.434 1.00 98.75 84 ALA A C 1
ATOM 694 O O . ALA A 1 84 ? -0.054 5.095 -4.491 1.00 98.75 84 ALA A O 1
ATOM 695 N N . GLY 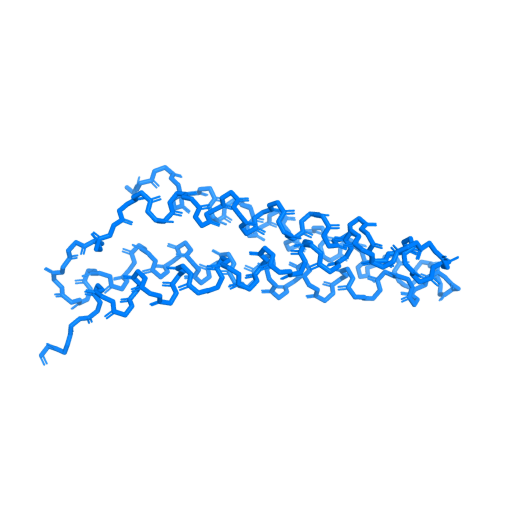A 1 85 ? -0.093 4.680 -2.279 1.00 98.75 85 GLY A N 1
ATOM 696 C CA . GLY A 1 85 ? 1.322 4.327 -2.174 1.00 98.75 85 GLY A CA 1
ATOM 6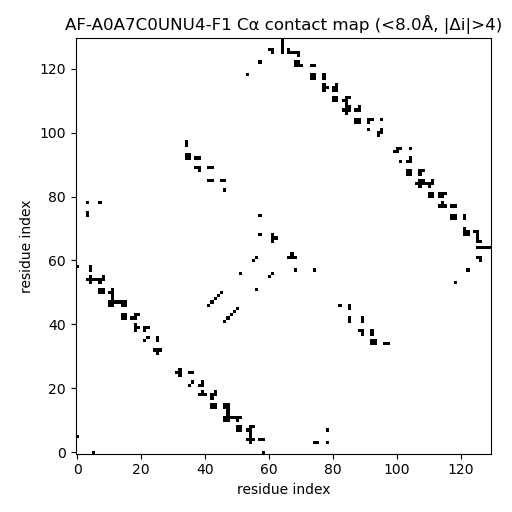97 C C . GLY A 1 85 ? 1.677 3.100 -3.014 1.00 98.75 85 GLY A C 1
ATOM 698 O O . GLY A 1 85 ? 2.606 3.150 -3.810 1.00 98.75 85 GLY A O 1
ATOM 699 N N . LEU A 1 86 ? 0.908 2.013 -2.915 1.00 98.75 86 LEU A N 1
ATOM 700 C CA . LEU A 1 86 ? 1.193 0.793 -3.674 1.00 98.75 86 LEU A CA 1
ATOM 701 C C . LEU A 1 86 ? 1.048 0.984 -5.190 1.00 98.75 86 LEU A C 1
ATOM 703 O O . LEU A 1 86 ? 1.933 0.576 -5.939 1.00 98.75 86 LEU A O 1
ATOM 707 N N . ILE A 1 87 ? -0.049 1.591 -5.650 1.00 98.69 87 ILE A N 1
ATOM 708 C CA . ILE A 1 87 ? -0.289 1.819 -7.084 1.00 98.69 87 ILE A CA 1
ATOM 709 C C . ILE A 1 87 ? 0.782 2.753 -7.646 1.00 98.69 87 ILE A C 1
ATOM 711 O O . ILE A 1 87 ? 1.349 2.475 -8.701 1.00 98.69 87 ILE A O 1
ATOM 715 N N . GLY A 1 88 ? 1.095 3.830 -6.925 1.00 98.56 88 GLY A N 1
ATOM 716 C CA . GLY A 1 88 ? 2.145 4.753 -7.324 1.00 98.56 88 GLY A CA 1
ATOM 717 C C . GLY A 1 88 ? 3.514 4.076 -7.396 1.00 98.56 88 GLY A C 1
ATOM 718 O O . GLY A 1 88 ? 4.193 4.208 -8.407 1.00 98.56 88 GLY A O 1
ATOM 719 N N . MET A 1 89 ? 3.884 3.257 -6.403 1.00 98.00 89 MET A N 1
ATOM 720 C CA . MET A 1 89 ? 5.117 2.460 -6.453 1.00 98.00 89 MET A CA 1
ATOM 721 C C . MET A 1 89 ? 5.138 1.513 -7.657 1.00 98.00 89 MET A C 1
ATOM 723 O O . MET A 1 89 ? 6.135 1.463 -8.372 1.00 98.00 89 MET A O 1
ATOM 727 N N . ALA A 1 90 ? 4.044 0.786 -7.900 1.00 98.25 90 ALA A N 1
ATOM 728 C CA . ALA A 1 90 ? 3.935 -0.161 -9.007 1.00 98.25 90 ALA A CA 1
ATOM 729 C C . ALA A 1 90 ? 4.132 0.514 -10.374 1.00 98.25 90 ALA A C 1
ATOM 731 O O . ALA A 1 90 ? 4.748 -0.068 -11.264 1.00 98.25 90 ALA A O 1
ATOM 732 N N . ILE A 1 91 ? 3.634 1.743 -10.528 1.00 98.38 91 ILE A N 1
ATOM 733 C CA . ILE A 1 91 ? 3.801 2.531 -11.751 1.00 98.38 91 ILE A CA 1
ATOM 734 C C . ILE A 1 91 ? 5.209 3.118 -11.829 1.00 98.38 91 ILE A C 1
ATOM 736 O O . ILE A 1 91 ? 5.829 3.030 -12.878 1.00 98.38 91 ILE A O 1
ATOM 740 N N . SER A 1 92 ? 5.726 3.716 -10.754 1.00 98.19 92 SER A N 1
ATOM 741 C CA . SER A 1 92 ? 6.995 4.453 -10.781 1.00 98.19 92 SER A CA 1
ATOM 742 C C . SER A 1 92 ? 8.230 3.561 -10.890 1.00 98.19 92 SER A C 1
ATOM 744 O O . SER A 1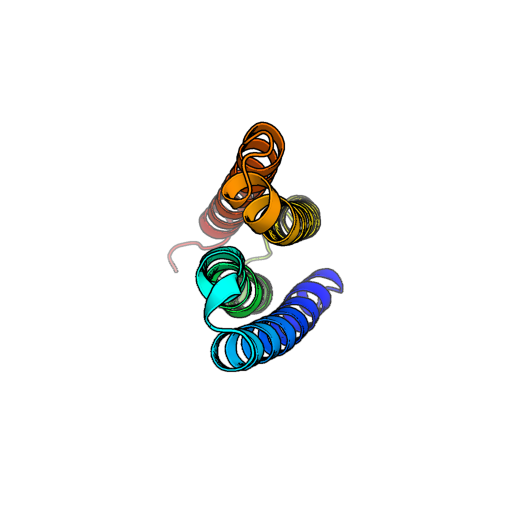 92 ? 9.239 4.008 -11.430 1.00 98.19 92 SER A O 1
ATOM 746 N N . TRP A 1 93 ? 8.176 2.316 -10.409 1.00 97.19 93 TRP A N 1
ATOM 747 C CA . TRP A 1 93 ? 9.357 1.448 -10.368 1.00 97.19 93 TRP A CA 1
ATOM 748 C C . TRP A 1 93 ? 9.953 1.148 -11.753 1.00 97.19 93 TRP A C 1
ATOM 750 O O . TRP A 1 93 ? 11.153 1.372 -11.933 1.00 97.19 93 TRP A O 1
ATOM 760 N N . PRO A 1 94 ? 9.164 0.711 -12.758 1.00 97.50 94 PRO A N 1
ATOM 761 C CA . PRO A 1 94 ? 9.696 0.479 -14.097 1.00 97.50 94 PRO A CA 1
ATOM 762 C C . PRO A 1 94 ? 10.283 1.744 -14.733 1.00 97.50 94 PRO A C 1
ATOM 764 O O . PRO A 1 94 ? 11.311 1.662 -15.396 1.00 97.50 94 PRO A O 1
ATOM 767 N N . PHE A 1 95 ? 9.672 2.917 -14.520 1.00 97.69 95 PHE A N 1
ATOM 768 C CA . PHE A 1 95 ? 10.200 4.187 -15.039 1.00 97.69 95 PHE A CA 1
ATOM 769 C C . PHE A 1 95 ? 11.546 4.540 -14.402 1.00 97.69 95 PHE A C 1
ATOM 771 O O . PHE A 1 95 ? 12.499 4.828 -15.121 1.00 97.69 95 PHE A O 1
ATOM 778 N N . MET A 1 96 ? 11.653 4.441 -13.075 1.00 97.62 96 MET A N 1
ATOM 779 C CA . MET A 1 96 ? 12.906 4.691 -12.358 1.00 97.62 96 MET A CA 1
ATOM 780 C C . MET A 1 96 ? 14.030 3.776 -12.861 1.00 97.62 96 MET A C 1
ATOM 782 O O . MET A 1 96 ? 15.139 4.233 -13.119 1.00 97.62 96 MET A O 1
ATOM 786 N N . LEU A 1 97 ? 13.749 2.484 -13.067 1.00 96.56 97 LEU A N 1
ATOM 787 C CA . LEU A 1 97 ? 14.761 1.539 -13.556 1.00 96.56 97 LEU A CA 1
ATOM 788 C C . LEU A 1 97 ? 15.134 1.756 -15.031 1.00 96.56 97 LEU A C 1
ATOM 790 O O . LEU A 1 97 ? 16.192 1.301 -15.461 1.00 96.56 97 LEU A O 1
ATOM 794 N N . ARG A 1 98 ? 14.298 2.465 -15.795 1.00 96.19 98 ARG A N 1
ATOM 795 C CA . ARG A 1 98 ? 14.594 2.919 -17.162 1.00 96.19 98 ARG A CA 1
ATOM 796 C C . ARG A 1 98 ? 15.338 4.263 -17.203 1.00 96.19 98 ARG A C 1
ATOM 798 O O . ARG A 1 98 ? 15.607 4.761 -18.290 1.00 96.19 98 ARG A O 1
ATOM 805 N N . GLY A 1 99 ? 15.706 4.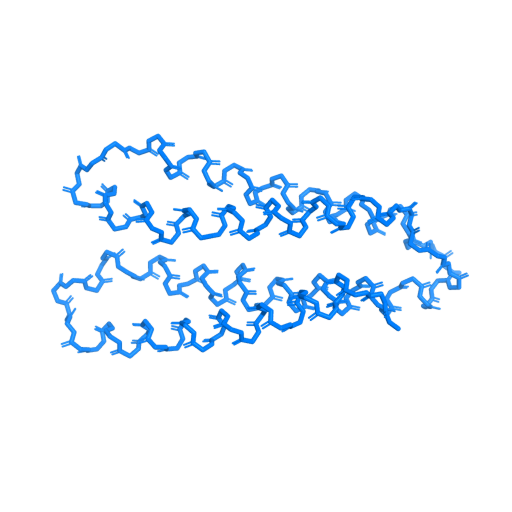821 -16.046 1.00 96.69 99 GLY A N 1
ATOM 806 C CA . GLY A 1 99 ? 16.510 6.042 -15.931 1.00 96.69 99 GLY A CA 1
ATOM 807 C C . GLY A 1 99 ? 15.712 7.325 -15.682 1.00 96.69 99 GLY A C 1
ATOM 808 O O . GLY A 1 99 ? 16.300 8.404 -15.680 1.00 96.69 99 GLY A O 1
ATOM 809 N N . GLU A 1 100 ? 14.399 7.229 -15.460 1.00 97.12 100 GLU A N 1
ATOM 810 C CA . GLU A 1 100 ? 13.582 8.376 -15.051 1.00 97.12 100 GLU A CA 1
ATOM 811 C C . GLU A 1 100 ? 13.835 8.762 -13.585 1.00 97.12 100 GLU A C 1
ATOM 813 O O . GLU A 1 100 ? 14.438 8.019 -12.808 1.00 97.12 100 GLU A O 1
ATOM 818 N N . SER A 1 101 ? 13.332 9.932 -13.182 1.00 97.44 101 SER A N 1
ATOM 819 C CA . SER A 1 101 ? 13.469 10.431 -11.809 1.00 97.44 101 SER A CA 1
ATOM 820 C C . SER A 1 101 ? 12.966 9.431 -10.757 1.00 97.44 101 SER A C 1
ATOM 822 O O . SER A 1 101 ? 11.870 8.882 -10.864 1.00 97.44 101 SER A O 1
ATOM 824 N N . GLU A 1 102 ? 13.734 9.270 -9.678 1.00 97.69 102 GLU A N 1
ATOM 825 C CA . GLU A 1 102 ? 13.386 8.444 -8.513 1.00 97.69 102 GLU A CA 1
ATOM 826 C C . GLU A 1 102 ? 12.384 9.103 -7.551 1.00 97.69 102 GLU A C 1
ATOM 828 O O . GLU A 1 102 ? 11.786 8.426 -6.712 1.00 97.69 102 GLU A O 1
ATOM 833 N N . ILE A 1 10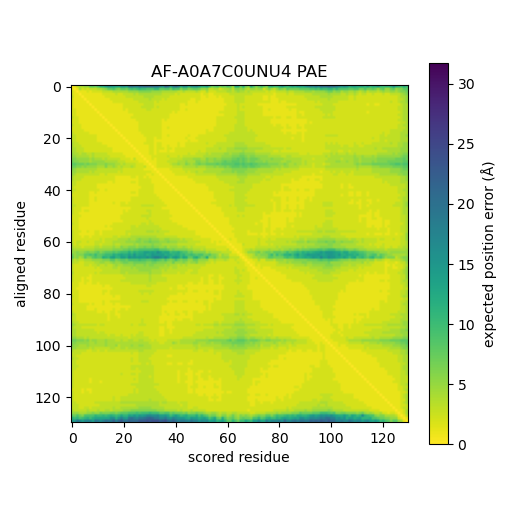3 ? 12.153 10.414 -7.687 1.00 98.38 103 ILE A N 1
ATOM 834 C CA . ILE A 1 103 ? 11.305 11.198 -6.777 1.00 98.38 103 ILE A CA 1
ATOM 835 C C . ILE A 1 103 ? 9.892 10.601 -6.636 1.00 98.38 103 ILE A C 1
ATOM 837 O O . ILE A 1 103 ? 9.442 10.441 -5.498 1.00 98.38 103 ILE A O 1
ATOM 841 N N . PRO A 1 104 ? 9.180 10.218 -7.719 1.00 98.31 104 PRO A N 1
ATOM 842 C CA . PRO A 1 104 ? 7.858 9.608 -7.594 1.00 98.31 104 PRO A CA 1
ATOM 843 C C . PRO A 1 104 ? 7.891 8.315 -6.774 1.00 98.31 104 PRO A C 1
ATOM 845 O O . PRO A 1 104 ? 7.061 8.126 -5.884 1.00 98.31 104 PRO A O 1
ATOM 848 N N . LEU A 1 105 ? 8.888 7.453 -7.011 1.00 98.38 105 LEU A N 1
ATOM 849 C CA . LEU A 1 105 ? 9.028 6.197 -6.280 1.00 98.38 105 LEU A CA 1
ATOM 850 C C . LEU A 1 105 ? 9.269 6.448 -4.786 1.00 98.38 105 LEU A C 1
ATOM 852 O O . LEU A 1 105 ? 8.648 5.780 -3.959 1.00 98.38 105 LEU A O 1
ATOM 856 N N . ILE A 1 106 ? 10.105 7.429 -4.432 1.00 98.56 106 ILE A N 1
ATOM 857 C CA . ILE A 1 106 ? 10.360 7.814 -3.034 1.00 98.56 106 ILE A CA 1
ATOM 858 C C . ILE A 1 106 ? 9.070 8.289 -2.359 1.00 98.56 106 ILE A C 1
ATOM 860 O O . ILE A 1 106 ? 8.745 7.829 -1.263 1.00 98.56 106 ILE A O 1
ATOM 864 N N . VAL A 1 107 ? 8.302 9.164 -3.015 1.00 98.69 107 VAL A N 1
ATOM 865 C CA . VAL A 1 107 ? 7.044 9.701 -2.471 1.00 98.69 107 VAL A CA 1
ATOM 866 C C . VAL A 1 107 ? 6.039 8.579 -2.206 1.00 98.69 107 VAL A C 1
ATOM 868 O O . VAL A 1 107 ? 5.494 8.479 -1.105 1.00 98.69 107 VAL A O 1
ATOM 871 N N . PHE A 1 108 ? 5.818 7.694 -3.178 1.00 98.69 108 PHE A N 1
ATOM 872 C CA . PHE A 1 108 ? 4.858 6.602 -3.024 1.00 98.69 108 PHE A CA 1
ATOM 873 C C . PHE A 1 108 ? 5.332 5.523 -2.041 1.00 98.69 108 PHE A C 1
ATOM 875 O O . PHE A 1 108 ? 4.520 4.984 -1.285 1.00 98.69 108 PHE A O 1
ATOM 882 N N . SER A 1 109 ? 6.641 5.272 -1.962 1.00 98.19 109 SER A N 1
ATOM 883 C CA . SER A 1 109 ? 7.228 4.399 -0.935 1.00 98.19 109 SER A CA 1
ATOM 884 C C . SER A 1 109 ? 7.051 4.981 0.464 1.00 98.19 109 SER A C 1
ATOM 886 O O . SER A 1 109 ? 6.691 4.269 1.397 1.00 98.19 109 SER A O 1
ATOM 888 N N . PHE A 1 110 ? 7.206 6.294 0.626 1.00 98.62 110 PHE A N 1
ATOM 889 C CA . PHE A 1 110 ? 6.934 6.947 1.902 1.00 98.62 110 PHE A CA 1
ATOM 890 C C . PHE A 1 110 ? 5.458 6.819 2.309 1.00 98.62 110 PHE A C 1
ATOM 892 O O . PHE A 1 110 ? 5.155 6.566 3.475 1.00 98.62 110 PHE A O 1
ATOM 899 N N . MET A 1 111 ? 4.524 6.903 1.358 1.00 98.75 111 MET A N 1
ATOM 900 C CA . MET A 1 111 ? 3.103 6.674 1.641 1.00 98.75 111 MET A CA 1
ATOM 901 C C . MET A 1 111 ? 2.832 5.258 2.171 1.00 98.75 111 MET A C 1
ATOM 903 O O . MET A 1 111 ? 2.045 5.108 3.107 1.00 98.75 111 MET A O 1
ATOM 907 N N . THR A 1 112 ? 3.487 4.217 1.644 1.00 98.38 112 THR A N 1
ATOM 908 C CA . THR A 1 112 ? 3.300 2.852 2.173 1.00 98.38 112 THR A CA 1
ATOM 909 C C . THR A 1 112 ? 3.848 2.704 3.594 1.00 98.38 112 THR A C 1
ATOM 911 O O . THR A 1 112 ? 3.200 2.067 4.428 1.00 98.38 112 THR A O 1
ATOM 914 N N . VAL A 1 113 ? 4.958 3.378 3.918 1.00 98.62 113 VAL A N 1
ATOM 915 C CA . VAL A 1 113 ? 5.471 3.477 5.296 1.00 98.62 113 VAL A CA 1
ATOM 916 C C . VAL A 1 113 ? 4.448 4.155 6.210 1.00 98.62 113 VAL A C 1
ATOM 918 O O . VAL A 1 113 ? 4.120 3.619 7.269 1.00 98.62 113 VAL A O 1
ATOM 921 N N . VAL A 1 114 ? 3.882 5.292 5.793 1.00 98.75 114 VAL A N 1
ATOM 922 C CA . VAL A 1 114 ? 2.838 5.991 6.561 1.00 98.75 114 VAL A CA 1
ATOM 923 C C . VAL A 1 114 ? 1.635 5.078 6.797 1.00 98.75 114 VAL A C 1
ATOM 925 O O . VAL A 1 114 ? 1.150 4.990 7.923 1.00 98.75 114 VAL A O 1
ATOM 928 N N . ALA A 1 115 ? 1.175 4.344 5.783 1.00 98.62 115 ALA A N 1
ATOM 929 C CA . ALA A 1 115 ? 0.081 3.392 5.945 1.00 98.62 115 ALA A CA 1
ATOM 930 C C . ALA A 1 115 ? 0.400 2.286 6.966 1.00 98.62 115 ALA A C 1
ATOM 932 O O . ALA A 1 115 ? -0.435 1.981 7.820 1.00 98.62 115 ALA A O 1
ATOM 933 N N . ALA A 1 116 ? 1.606 1.716 6.928 1.00 98.56 116 ALA A N 1
ATOM 934 C CA . ALA A 1 116 ? 2.026 0.706 7.895 1.00 98.56 116 ALA A CA 1
ATOM 935 C C . ALA A 1 116 ? 2.054 1.263 9.330 1.00 98.56 116 ALA A C 1
ATOM 937 O O . ALA A 1 116 ? 1.569 0.611 10.257 1.00 98.56 116 ALA A O 1
ATOM 938 N N . VAL A 1 117 ? 2.543 2.494 9.513 1.00 98.69 117 VAL A N 1
ATOM 939 C CA . VAL A 1 117 ? 2.552 3.181 10.815 1.00 98.69 117 VAL A CA 1
ATOM 940 C C . VAL A 1 117 ? 1.132 3.453 11.312 1.00 98.69 117 VAL A C 1
ATOM 942 O O . VAL A 1 117 ? 0.841 3.202 12.481 1.00 98.69 117 VAL A O 1
ATOM 945 N N . LEU A 1 118 ? 0.225 3.914 10.443 1.00 98.56 118 LEU A N 1
ATOM 946 C CA . LEU A 1 118 ? -1.180 4.139 10.800 1.00 98.56 118 LEU A CA 1
ATOM 947 C C . LEU A 1 118 ? -1.862 2.844 11.256 1.00 98.56 118 LEU A C 1
ATOM 949 O O . LEU A 1 118 ? -2.569 2.856 12.265 1.00 98.56 118 LEU A O 1
ATOM 953 N N . PHE A 1 119 ? -1.616 1.731 10.555 1.00 98.25 119 PHE A N 1
ATOM 954 C CA . PHE A 1 119 ? -2.105 0.414 10.964 1.00 98.25 119 PHE A CA 1
ATOM 955 C C . PHE A 1 119 ? -1.579 0.022 12.342 1.00 98.25 119 PHE A C 1
ATOM 957 O O . PHE A 1 119 ? -2.365 -0.286 13.238 1.00 98.25 119 PHE A O 1
ATOM 964 N N . ALA A 1 120 ? -0.254 0.062 12.517 1.00 97.88 120 ALA A N 1
ATOM 965 C CA . ALA A 1 120 ? 0.399 -0.332 13.757 1.00 97.88 120 ALA A CA 1
ATOM 966 C C . ALA A 1 120 ? -0.110 0.505 14.934 1.00 97.88 120 ALA A C 1
ATOM 968 O O . ALA A 1 120 ? -0.531 -0.048 15.945 1.00 97.88 120 ALA A O 1
ATOM 969 N N . TYR A 1 121 ? -0.162 1.829 14.781 1.00 98.12 121 TYR A N 1
ATOM 970 C CA . TYR A 1 121 ? -0.676 2.731 15.805 1.00 98.12 121 TYR A CA 1
ATOM 971 C C . TYR A 1 121 ? -2.121 2.398 16.197 1.00 98.12 121 TYR A C 1
ATOM 973 O O . TYR A 1 121 ? -2.424 2.237 17.382 1.00 98.12 121 TYR A O 1
ATOM 981 N N . ASN A 1 122 ? -3.015 2.264 15.212 1.00 97.31 122 ASN A N 1
ATOM 982 C CA . ASN A 1 122 ? -4.430 2.003 15.467 1.00 97.31 122 ASN A CA 1
ATOM 983 C C . ASN A 1 122 ? -4.628 0.633 16.132 1.00 97.31 122 ASN A C 1
ATOM 985 O O . ASN A 1 122 ? -5.418 0.501 17.067 1.00 97.31 122 ASN A O 1
ATOM 989 N N . MET A 1 123 ? -3.877 -0.377 15.689 1.00 95.75 123 MET A N 1
ATOM 990 C CA . MET A 1 123 ? -3.970 -1.735 16.214 1.00 95.75 123 MET A CA 1
ATOM 991 C C . MET A 1 123 ? -3.391 -1.855 17.626 1.00 95.75 123 MET A C 1
ATOM 993 O O . MET A 1 123 ? -4.063 -2.376 18.512 1.00 95.75 123 MET A O 1
ATOM 997 N N . LEU A 1 124 ? -2.200 -1.303 17.874 1.00 95.25 124 LEU A N 1
ATOM 998 C CA . LEU A 1 124 ? -1.560 -1.316 19.196 1.00 95.25 124 LEU A CA 1
ATOM 999 C C . LEU A 1 124 ? -2.390 -0.577 20.253 1.00 95.25 124 LEU A C 1
ATOM 1001 O O . LEU A 1 124 ? -2.375 -0.954 21.419 1.00 95.25 124 LEU A O 1
ATOM 1005 N N . LYS A 1 125 ? -3.141 0.462 19.866 1.00 94.50 125 LYS A N 1
ATOM 1006 C CA . LYS A 1 125 ? -4.092 1.141 20.764 1.00 94.50 125 LYS A CA 1
ATOM 1007 C C . LYS A 1 125 ? -5.389 0.363 20.989 1.00 94.50 125 LYS A C 1
ATOM 1009 O O . LYS A 1 125 ? -6.093 0.637 21.959 1.00 94.50 125 LYS A O 1
ATOM 1014 N N . THR A 1 126 ? -5.721 -0.557 20.088 1.00 93.81 126 THR A N 1
ATOM 1015 C CA . THR A 1 126 ? -6.958 -1.342 20.142 1.00 93.81 126 THR A CA 1
ATOM 1016 C C . THR A 1 126 ? -6.787 -2.620 20.951 1.00 93.81 126 THR A C 1
ATOM 1018 O O . THR A 1 126 ? -7.652 -2.947 21.761 1.00 93.81 126 THR A O 1
ATOM 1021 N N . ILE A 1 127 ? -5.682 -3.336 20.742 1.00 91.50 127 ILE A N 1
ATOM 1022 C CA . ILE A 1 127 ? -5.394 -4.585 21.445 1.00 91.50 127 ILE A CA 1
ATOM 1023 C C . ILE A 1 127 ? -4.968 -4.250 22.871 1.00 91.50 127 ILE A C 1
ATOM 1025 O O . ILE A 1 127 ? -3.988 -3.540 23.090 1.00 91.50 127 ILE A O 1
ATOM 1029 N N . LYS A 1 128 ? -5.702 -4.781 23.845 1.00 82.00 128 LYS A N 1
ATOM 1030 C CA . LYS A 1 128 ? -5.359 -4.690 25.265 1.00 82.00 128 LYS A CA 1
ATOM 1031 C C . LYS A 1 128 ? -4.972 -6.077 25.775 1.00 82.00 128 LYS A C 1
ATOM 1033 O O . LYS A 1 128 ? -5.563 -7.051 25.301 1.00 82.00 128 LYS A O 1
ATOM 1038 N N . PRO A 1 129 ? -4.002 -6.177 26.704 1.00 72.69 129 PRO A N 1
ATOM 1039 C CA . PRO A 1 129 ? -3.777 -7.422 27.421 1.00 72.69 129 PRO A CA 1
ATOM 1040 C C . PRO A 1 129 ? -5.080 -7.800 28.131 1.00 72.69 129 PRO A C 1
ATOM 1042 O O . PRO A 1 129 ? -5.710 -6.942 28.756 1.00 72.69 129 PRO A O 1
ATOM 1045 N N . VAL A 1 130 ? -5.500 -9.046 27.928 1.00 66.25 130 VAL A N 1
ATOM 1046 C CA . VAL A 1 130 ? -6.672 -9.646 28.575 1.00 66.25 130 VAL A CA 1
ATOM 1047 C C . VAL A 1 130 ? -6.250 -10.196 29.927 1.00 66.25 130 VAL A C 1
ATOM 1049 O O . VAL A 1 130 ? -5.147 -10.788 29.977 1.00 66.25 130 VAL A O 1
#

Secondary structure (DSSP, 8-state):
--HHHHHHHHHHHHHHHHHHHHHHHHHH-HHHHHHHHHHHHHIIIIIIIIHHHHHHHHHHHHHHTT---S-HHHHHHHHHHHHHHHHHHHHHHHHHHTT--SHHHHHHHHHHHHHHHHHHHHHHHH----

Solvent-accessible surface area (backbone atoms only — not comparable to full-atom values): 6462 Å² total; per-residue (Å²): 131,64,69,66,39,54,49,28,44,52,48,9,56,51,24,34,53,50,17,51,51,46,52,52,46,36,72,72,39,61,91,57,22,79,42,45,49,64,37,25,51,44,26,37,48,60,28,18,52,43,23,37,49,50,20,50,44,72,66,48,49,21,59,78,47,76,35,67,72,65,45,70,65,56,58,50,52,27,52,55,36,33,50,52,8,50,54,40,29,49,60,30,44,39,45,32,73,72,72,44,74,57,62,61,31,52,54,17,48,49,30,35,53,51,20,52,50,46,49,50,54,42,47,63,68,23,54,53,93,126

Radius of gyration: 16.28 Å; Cα contacts (8 Å, |Δi|>4): 161; chains: 1; bounding box: 35×27×50 Å

Sequence (130 aa):
MERVIVWYLRMSVIYFVLGVVIGFTLLLWPDEALYYIPVHVHLNLLGFMSMMIYGVGYHILPKFSGAFIHSPRIMNIQFWVANAGLIGMAISWPFMLRGESEIPLIVFSFMTVVAAVLFAYNMLKTIKPV

Foldseek 3Di:
DDPLLVVLQVQLVVLVVVLVVLVVCCVVCVPLNVQQVVLSVCSNPLRNVVSPCLSVLQVPQLVVQVFHFPDPVLSNVLSVLSVQLSVQLNVVRSVVVVPDDCVSNVVSPVSNVVSVVSSCVRNVVRHDDD

pLDDT: mean 96.21, std 5.12, range [66.25, 98.81]

Mean predicted aligned error: 2.84 Å